Protein AF-V4AVD2-F1 (afdb_monomer_lite)

Secondary structure (DSSP, 8-state):
--B-TTS-B-TT-GGGTTTTSSTTHHHHHHHHHHHHH--SSSTTGGGHHHHHHHHHHHHHTHHHHHHHHHHHHTTSS---

Organism: Lottia gigantea (NCBI:txid225164)

Sequence (80 aa):
GAILENGEINWDCPCMGGFQNGPCGQTFRDSFTCFIQSKVEPKGSDCYEQMREWSQCMKDNAEYYDKLKEKNENNDEDSD

pLDDT: mean 87.9, std 13.6, range [35.81, 97.81]

Radius of gyration: 14.04 Å; chains: 1; bounding box: 33×40×28 Å

Structure (mmCIF, N/CA/C/O backbone):
data_AF-V4AVD2-F1
#
_entry.id   AF-V4AVD2-F1
#
loop_
_atom_site.group_PDB
_atom_site.id
_atom_site.type_symbol
_atom_site.label_atom_id
_atom_site.label_alt_id
_atom_site.label_comp_id
_atom_site.label_asym_id
_atom_site.label_entity_id
_atom_site.label_seq_id
_atom_site.pdbx_PDB_ins_code
_atom_site.Cartn_x
_atom_site.Cartn_y
_atom_site.Cartn_z
_atom_site.occupancy
_atom_site.B_iso_or_equiv
_atom_site.auth_seq_id
_atom_site.auth_comp_id
_atom_site.auth_asym_id
_atom_site.auth_atom_id
_atom_site.pdbx_PDB_model_num
ATOM 1 N N . GLY A 1 1 ? -7.326 13.896 3.506 1.00 78.00 1 GLY A N 1
ATOM 2 C CA . GLY A 1 1 ? -6.443 12.844 4.054 1.00 78.00 1 GLY A CA 1
ATOM 3 C C . GLY A 1 1 ? -6.461 11.632 3.143 1.00 78.00 1 GLY A C 1
ATOM 4 O O . GLY A 1 1 ? -7.110 11.690 2.106 1.00 78.00 1 GLY A O 1
ATOM 5 N N . ALA A 1 2 ? -5.778 10.547 3.519 1.00 84.88 2 ALA A N 1
ATOM 6 C CA . ALA A 1 2 ? -5.755 9.305 2.733 1.00 84.88 2 ALA A CA 1
ATOM 7 C C . ALA A 1 2 ? -7.123 8.591 2.664 1.00 84.88 2 ALA A C 1
ATOM 9 O O . ALA A 1 2 ? -7.336 7.769 1.781 1.00 84.88 2 ALA A O 1
ATOM 10 N N . ILE A 1 3 ? -8.045 8.924 3.575 1.00 91.12 3 ILE A N 1
ATOM 11 C CA . ILE A 1 3 ? -9.415 8.404 3.642 1.00 91.12 3 ILE A CA 1
ATOM 12 C C . ILE A 1 3 ? -10.403 9.566 3.476 1.00 91.12 3 ILE A C 1
ATOM 14 O O . ILE A 1 3 ? -10.194 10.638 4.057 1.00 91.12 3 ILE A O 1
ATOM 18 N N . LEU A 1 4 ? -11.437 9.358 2.661 1.00 90.56 4 LEU A N 1
ATOM 19 C CA . LEU A 1 4 ? -12.554 10.276 2.427 1.00 90.56 4 LEU A CA 1
ATOM 20 C C . LEU A 1 4 ? -13.590 10.195 3.562 1.00 90.56 4 LEU A C 1
ATOM 22 O O . LEU A 1 4 ? -13.609 9.245 4.341 1.00 90.56 4 LEU A O 1
ATOM 26 N N . GLU A 1 5 ? -14.496 11.173 3.639 1.00 90.81 5 GLU A N 1
ATOM 27 C CA . GLU A 1 5 ? -15.544 11.213 4.677 1.00 90.81 5 GLU A CA 1
ATOM 28 C C . GLU A 1 5 ? -16.490 10.002 4.635 1.00 90.81 5 GLU A C 1
ATOM 30 O O . GLU A 1 5 ? -17.021 9.590 5.663 1.00 90.81 5 GLU A O 1
ATOM 35 N N . ASN A 1 6 ? -16.666 9.393 3.461 1.00 89.88 6 ASN A N 1
ATOM 36 C CA . ASN A 1 6 ? -17.472 8.186 3.267 1.00 89.88 6 ASN A CA 1
ATOM 37 C C . ASN A 1 6 ? -16.730 6.877 3.620 1.00 89.88 6 ASN A C 1
ATOM 39 O O . ASN A 1 6 ? -17.319 5.803 3.513 1.00 89.88 6 ASN A O 1
ATOM 43 N N . GLY A 1 7 ? -15.459 6.947 4.035 1.00 87.19 7 GLY A N 1
ATOM 44 C CA . GLY A 1 7 ? -14.629 5.786 4.368 1.00 87.19 7 GLY A CA 1
ATOM 45 C C . GLY A 1 7 ? -13.893 5.153 3.183 1.00 87.19 7 GLY A C 1
ATOM 46 O O . GLY A 1 7 ? -13.165 4.180 3.380 1.00 87.19 7 GLY A O 1
ATOM 47 N N . GLU A 1 8 ? -14.039 5.693 1.971 1.00 90.69 8 GLU A N 1
ATOM 48 C CA . GLU A 1 8 ? -13.281 5.243 0.803 1.00 90.69 8 GLU A CA 1
ATOM 49 C C . GLU A 1 8 ? -11.845 5.777 0.824 1.00 90.69 8 GLU A C 1
ATOM 51 O O . GLU A 1 8 ? -11.537 6.825 1.399 1.00 90.69 8 GLU A O 1
ATOM 56 N N . ILE A 1 9 ? -10.943 5.039 0.183 1.00 92.88 9 ILE A N 1
ATOM 57 C CA . ILE A 1 9 ? -9.536 5.416 0.081 1.00 92.88 9 ILE A CA 1
ATOM 58 C C . ILE A 1 9 ? -9.375 6.454 -1.034 1.00 92.88 9 ILE A C 1
ATOM 60 O O . ILE A 1 9 ? -9.760 6.213 -2.177 1.00 92.88 9 ILE A O 1
ATOM 64 N N . ASN A 1 10 ? -8.765 7.595 -0.711 1.00 91.25 10 ASN A N 1
ATOM 65 C CA . ASN A 1 10 ? -8.426 8.630 -1.683 1.00 91.25 10 ASN A CA 1
ATOM 66 C C . ASN A 1 10 ? -7.090 8.306 -2.372 1.00 91.25 10 ASN A C 1
ATOM 68 O O . ASN A 1 10 ? -6.033 8.756 -1.922 1.00 91.25 10 ASN A O 1
ATOM 72 N N . TRP A 1 11 ? -7.136 7.539 -3.463 1.00 89.75 11 TRP A N 1
ATOM 73 C CA . TRP A 1 11 ? -5.947 7.146 -4.237 1.00 89.75 11 TRP A CA 1
ATOM 74 C C . TRP A 1 11 ? -5.233 8.307 -4.940 1.00 89.75 11 TRP A C 1
ATOM 76 O O . TRP A 1 11 ? -4.072 8.157 -5.330 1.00 89.75 11 TRP A O 1
ATOM 86 N N . ASP A 1 12 ? -5.895 9.458 -5.051 1.00 87.56 12 ASP A N 1
ATOM 87 C CA . ASP A 1 12 ? -5.342 10.677 -5.640 1.00 87.56 12 ASP A CA 1
ATOM 88 C C . ASP A 1 12 ? -4.657 11.569 -4.593 1.00 87.56 12 ASP A C 1
ATOM 90 O O . ASP A 1 12 ? -4.137 12.632 -4.928 1.00 87.56 12 ASP A O 1
ATOM 94 N N . CYS A 1 13 ? -4.631 11.161 -3.314 1.00 85.56 13 CYS A N 1
ATOM 95 C CA . CYS A 1 13 ? -3.954 11.931 -2.276 1.00 85.56 13 CYS A CA 1
ATOM 96 C C . CYS A 1 13 ? -2.442 11.990 -2.552 1.00 85.56 13 CYS A C 1
ATOM 98 O O . CYS A 1 13 ? -1.785 10.943 -2.505 1.00 85.56 13 CYS A O 1
ATOM 100 N N . PRO A 1 14 ? -1.846 13.192 -2.702 1.00 83.44 14 PRO A N 1
ATOM 101 C CA . PRO A 1 14 ? -0.392 13.338 -2.816 1.00 83.44 14 PRO A CA 1
ATOM 102 C C . PRO A 1 14 ? 0.351 12.723 -1.620 1.00 83.44 14 PRO A C 1
ATOM 104 O O . PRO A 1 14 ? 1.454 12.207 -1.758 1.00 83.44 14 PRO A O 1
ATOM 107 N N . CYS A 1 15 ? -0.314 12.673 -0.459 1.00 83.62 15 CYS A N 1
ATOM 108 C CA . CYS A 1 15 ? 0.185 12.061 0.768 1.00 83.62 15 CYS A CA 1
ATOM 109 C C . CYS A 1 15 ? 0.532 10.565 0.661 1.00 83.62 15 CYS A C 1
ATOM 111 O O . CYS A 1 15 ? 1.261 10.058 1.509 1.00 83.62 15 CYS A O 1
ATOM 113 N N . MET A 1 16 ? 0.017 9.841 -0.341 1.00 84.06 16 MET A N 1
ATOM 114 C CA . MET A 1 16 ? 0.362 8.429 -0.551 1.00 84.06 16 MET A CA 1
ATOM 115 C C . MET A 1 16 ? 1.711 8.236 -1.256 1.00 84.06 16 MET A C 1
ATOM 117 O O . MET A 1 16 ? 2.118 7.096 -1.470 1.00 84.06 16 MET A O 1
ATOM 121 N N . GLY A 1 17 ? 2.406 9.314 -1.643 1.00 83.25 17 GLY A N 1
ATOM 122 C CA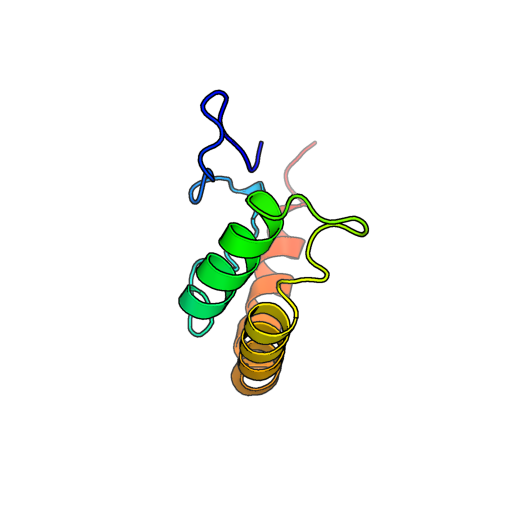 . GLY A 1 17 ? 3.765 9.247 -2.196 1.00 83.25 17 GLY A CA 1
ATOM 123 C C . GLY A 1 17 ? 3.873 8.470 -3.512 1.00 83.25 17 GLY A C 1
ATOM 124 O O . GLY A 1 17 ? 4.959 8.047 -3.899 1.00 83.25 17 GLY A O 1
ATOM 125 N N . GLY A 1 18 ? 2.745 8.229 -4.184 1.00 84.38 18 GLY A N 1
ATOM 126 C CA . GLY A 1 18 ? 2.694 7.492 -5.441 1.00 84.38 18 GLY A CA 1
ATOM 127 C C . GLY A 1 18 ? 2.948 5.988 -5.319 1.00 84.38 18 GLY A C 1
ATOM 128 O O . GLY A 1 18 ? 3.114 5.353 -6.353 1.00 84.38 18 GLY A O 1
ATOM 129 N N . PHE A 1 19 ? 2.946 5.378 -4.126 1.00 86.06 19 PHE A N 1
ATOM 130 C CA . PHE A 1 19 ? 3.145 3.921 -3.987 1.00 86.06 19 PHE A CA 1
ATOM 131 C C . PHE A 1 19 ? 2.053 3.092 -4.676 1.00 86.06 19 PHE A C 1
ATOM 133 O O . PHE A 1 19 ? 2.314 1.986 -5.155 1.00 86.06 19 PHE A O 1
ATOM 140 N N . GLN A 1 20 ? 0.847 3.651 -4.792 1.00 87.81 20 GLN A N 1
ATOM 141 C CA . GLN A 1 20 ? -0.252 3.089 -5.576 1.00 87.81 20 GL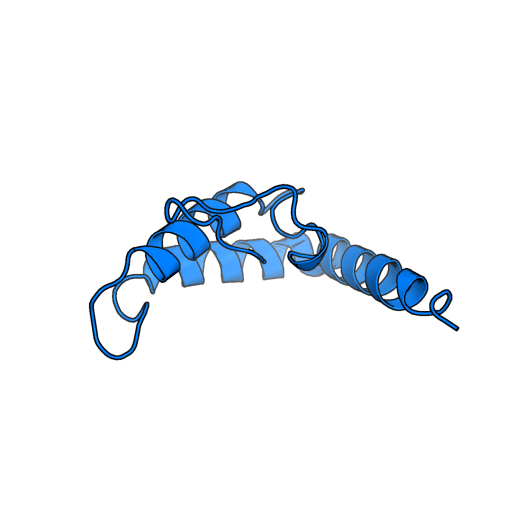N A CA 1
ATOM 142 C C . GLN A 1 20 ? 0.026 3.089 -7.090 1.00 87.81 20 GLN A C 1
ATOM 144 O O . GLN A 1 20 ? -0.624 2.354 -7.838 1.00 87.81 20 GLN A O 1
ATOM 149 N N . ASN A 1 21 ? 1.003 3.874 -7.546 1.00 86.25 21 ASN A N 1
ATOM 150 C CA . ASN A 1 21 ? 1.384 4.027 -8.942 1.00 86.25 21 ASN A CA 1
ATOM 151 C C . ASN A 1 21 ? 2.732 3.332 -9.194 1.00 86.25 21 ASN A C 1
ATOM 153 O O . ASN A 1 21 ? 3.783 3.753 -8.713 1.00 86.25 21 ASN A O 1
ATOM 157 N N . GLY A 1 22 ? 2.717 2.249 -9.970 1.00 89.88 22 GLY A N 1
ATOM 158 C CA . GLY A 1 22 ? 3.932 1.514 -10.324 1.00 89.88 22 GLY A CA 1
ATOM 159 C C . GLY A 1 22 ? 3.770 -0.003 -10.238 1.00 89.88 22 GLY A C 1
ATOM 160 O O . GLY A 1 22 ? 2.643 -0.496 -10.129 1.00 89.88 22 GLY A O 1
ATOM 161 N N . PRO A 1 23 ? 4.887 -0.752 -10.278 1.00 95.44 23 PRO A N 1
ATOM 162 C CA . PRO A 1 23 ? 4.874 -2.207 -10.426 1.00 95.44 23 PRO A CA 1
ATOM 163 C C . PRO A 1 23 ? 4.186 -2.936 -9.263 1.00 95.44 23 PRO A C 1
ATOM 165 O O . PRO A 1 23 ? 3.535 -3.949 -9.492 1.00 95.44 23 PRO A O 1
ATOM 168 N N . CYS A 1 24 ? 4.243 -2.395 -8.040 1.00 96.44 24 CYS A N 1
ATOM 169 C CA . CYS A 1 24 ? 3.586 -2.979 -6.861 1.00 96.44 24 CYS A CA 1
ATOM 170 C C . CYS A 1 24 ? 2.291 -2.271 -6.460 1.00 96.44 24 CYS A C 1
ATOM 172 O O . CYS A 1 24 ? 1.747 -2.544 -5.388 1.00 96.44 24 CYS A O 1
ATOM 174 N N . GLY A 1 25 ? 1.774 -1.379 -7.312 1.00 94.44 25 GLY A N 1
ATOM 175 C CA . GLY A 1 25 ? 0.588 -0.579 -7.007 1.00 94.44 25 GLY A CA 1
ATOM 176 C C . GLY A 1 25 ? -0.646 -1.427 -6.701 1.00 94.44 25 GLY A C 1
ATOM 177 O O . GLY A 1 25 ? -1.436 -1.065 -5.835 1.00 94.44 25 GLY A O 1
ATOM 178 N N . GLN A 1 26 ? -0.786 -2.586 -7.351 1.00 95.56 26 GLN A N 1
ATOM 179 C CA . GLN A 1 26 ? -1.898 -3.498 -7.085 1.00 95.56 26 GLN A CA 1
ATOM 180 C C . GLN A 1 26 ? -1.788 -4.140 -5.698 1.00 95.56 26 GLN A C 1
ATOM 182 O O . GLN A 1 26 ? -2.688 -3.973 -4.883 1.00 95.56 26 GLN A O 1
ATOM 187 N N . THR A 1 27 ? -0.645 -4.757 -5.384 1.00 95.88 27 THR A N 1
ATOM 188 C CA . THR A 1 27 ? -0.398 -5.344 -4.055 1.00 95.88 27 THR A CA 1
ATOM 189 C C . THR A 1 27 ? -0.484 -4.307 -2.933 1.00 95.88 27 THR A C 1
ATOM 191 O O . THR A 1 27 ? -0.979 -4.607 -1.849 1.00 95.88 27 THR A O 1
ATOM 194 N N . PHE A 1 28 ? -0.069 -3.060 -3.196 1.00 95.25 28 PHE A N 1
ATOM 195 C CA . PHE A 1 28 ? -0.238 -1.956 -2.255 1.00 95.25 28 PHE A CA 1
ATOM 196 C C . PHE A 1 28 ? -1.716 -1.637 -2.025 1.00 95.25 28 PHE A C 1
ATOM 198 O O . PHE A 1 28 ? -2.141 -1.549 -0.876 1.00 95.25 28 PHE A O 1
ATOM 205 N N . ARG A 1 29 ? -2.509 -1.493 -3.098 1.00 94.62 29 ARG A N 1
ATOM 206 C CA . ARG A 1 29 ? -3.950 -1.235 -2.987 1.00 94.62 29 ARG A CA 1
ATOM 207 C C . ARG A 1 29 ? -4.656 -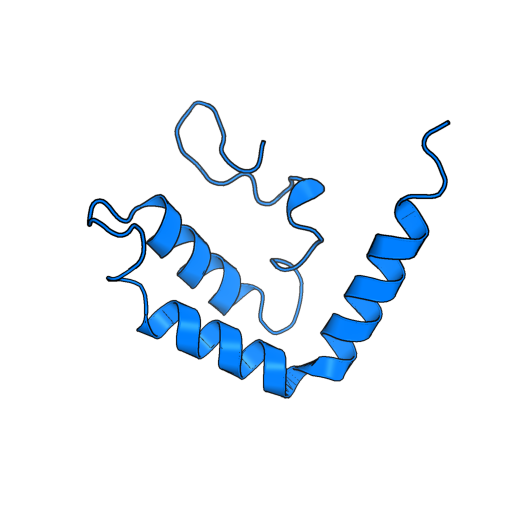2.327 -2.197 1.00 94.62 29 ARG A C 1
ATOM 209 O O . ARG A 1 29 ? -5.456 -2.002 -1.322 1.00 94.62 29 ARG A O 1
ATOM 216 N N . ASP A 1 30 ? -4.326 -3.585 -2.458 1.00 95.31 30 ASP A N 1
ATOM 217 C CA . ASP A 1 30 ? -4.940 -4.734 -1.793 1.00 95.31 30 ASP A CA 1
ATOM 218 C C . ASP A 1 30 ? -4.555 -4.782 -0.305 1.00 95.31 30 ASP A C 1
ATOM 220 O O . ASP A 1 30 ? -5.424 -4.870 0.569 1.00 95.31 30 ASP A O 1
ATOM 224 N N . SER A 1 31 ? -3.267 -4.599 0.008 1.00 95.56 31 SER A N 1
ATOM 225 C CA . SER A 1 31 ? -2.777 -4.531 1.388 1.00 95.56 31 SER A CA 1
ATOM 226 C C . SER A 1 31 ? -3.359 -3.348 2.162 1.00 95.56 31 SER A C 1
ATOM 228 O O . SER A 1 31 ? -3.753 -3.504 3.319 1.00 95.56 31 SER A O 1
ATOM 230 N N . PHE A 1 32 ? -3.415 -2.163 1.553 1.00 94.25 32 PHE A N 1
ATOM 231 C CA . PHE A 1 32 ? -3.915 -0.955 2.202 1.00 94.25 32 PHE A CA 1
ATOM 232 C C . PHE A 1 32 ? -5.435 -1.013 2.387 1.00 94.25 32 PHE A C 1
ATOM 234 O O . PHE A 1 32 ? -5.938 -0.653 3.449 1.00 94.25 32 PHE A O 1
ATOM 241 N N . THR A 1 33 ? -6.166 -1.557 1.411 1.00 94.88 33 THR A N 1
ATOM 242 C CA . THR A 1 33 ? -7.610 -1.811 1.532 1.00 94.88 33 THR A CA 1
ATOM 243 C C . THR A 1 33 ? -7.905 -2.763 2.682 1.00 94.88 33 THR A C 1
ATOM 245 O O . THR A 1 33 ? -8.732 -2.435 3.535 1.00 94.88 33 THR A O 1
ATOM 248 N N . CYS A 1 34 ? -7.185 -3.888 2.763 1.00 96.12 34 CYS A N 1
ATOM 249 C CA . CYS A 1 34 ? -7.324 -4.818 3.880 1.00 96.12 34 CYS A CA 1
ATOM 250 C C . CYS A 1 34 ? -7.050 -4.114 5.215 1.00 96.12 34 CYS A C 1
ATOM 252 O O . CYS A 1 34 ? -7.871 -4.175 6.131 1.00 96.12 34 CYS A O 1
ATOM 254 N N . PHE A 1 35 ? -5.948 -3.360 5.309 1.00 94.75 35 PHE A N 1
ATOM 255 C CA . PHE A 1 35 ? -5.597 -2.639 6.530 1.00 94.75 35 PHE A CA 1
ATOM 256 C C . PHE A 1 35 ? -6.705 -1.677 6.973 1.00 94.75 35 PHE A C 1
ATOM 258 O O . PHE A 1 35 ? -7.067 -1.663 8.147 1.00 94.75 35 PHE A O 1
ATOM 265 N N . ILE A 1 36 ? -7.279 -0.890 6.060 1.00 93.25 36 ILE A N 1
ATOM 266 C CA . ILE A 1 36 ? -8.354 0.058 6.383 1.00 93.25 36 ILE A CA 1
ATOM 267 C C . ILE A 1 36 ? -9.624 -0.660 6.849 1.00 93.25 36 ILE A C 1
ATOM 269 O O . ILE A 1 36 ? -10.247 -0.195 7.809 1.00 93.25 36 ILE A O 1
ATOM 273 N N . GLN A 1 37 ? -9.960 -1.791 6.223 1.00 93.00 37 GLN A N 1
ATOM 274 C CA . GLN A 1 37 ? -11.144 -2.598 6.528 1.00 93.00 37 GLN A CA 1
ATOM 275 C C . GLN A 1 37 ? -10.995 -3.480 7.777 1.00 93.00 37 GLN A C 1
ATOM 277 O O . GLN A 1 37 ? -12.012 -3.851 8.369 1.00 93.00 37 GLN A O 1
ATOM 282 N N . SER A 1 38 ? -9.765 -3.791 8.200 1.00 95.62 38 SER A N 1
ATOM 283 C CA . SER A 1 38 ? -9.486 -4.607 9.382 1.00 95.62 38 SER A CA 1
ATOM 284 C C . SER A 1 38 ? -10.146 -4.027 10.634 1.00 95.62 38 SER A C 1
ATOM 286 O O . SER A 1 38 ? -9.926 -2.868 11.003 1.00 95.62 38 SER A O 1
ATOM 288 N N . LYS A 1 39 ? -10.865 -4.892 11.354 1.00 95.12 39 LYS A N 1
ATOM 289 C CA . LYS A 1 39 ? -11.512 -4.591 12.645 1.00 95.12 39 LYS A CA 1
ATOM 290 C C . LYS A 1 39 ? -10.858 -5.305 13.831 1.00 95.12 39 LYS A C 1
ATOM 292 O O . LYS A 1 39 ? -11.352 -5.189 14.948 1.00 95.12 39 LYS A O 1
ATOM 297 N N . VAL A 1 40 ? -9.794 -6.068 13.585 1.00 95.25 40 VAL A N 1
ATOM 298 C CA . VAL A 1 40 ? -9.067 -6.820 14.615 1.00 95.25 40 VAL A CA 1
ATOM 299 C C . VAL A 1 40 ? -8.058 -5.931 15.343 1.00 95.25 40 VAL A C 1
ATOM 301 O O . VAL A 1 40 ? -7.627 -4.909 14.810 1.00 95.25 40 VAL A O 1
ATOM 304 N N . GLU A 1 41 ? -7.675 -6.320 16.560 1.00 93.81 41 GLU A N 1
ATOM 305 C CA . GLU A 1 41 ? -6.644 -5.647 17.351 1.00 93.81 41 GLU A CA 1
ATOM 306 C C . GLU A 1 41 ? -5.453 -6.601 17.557 1.00 93.81 41 GLU A C 1
ATOM 308 O O . GLU A 1 41 ? -5.637 -7.679 18.127 1.00 93.81 41 GLU A O 1
ATOM 313 N N . PRO A 1 42 ? -4.241 -6.253 17.081 1.00 93.25 42 PRO A N 1
ATOM 314 C CA . PRO A 1 42 ? -3.874 -5.009 16.400 1.00 93.25 42 PRO A CA 1
ATOM 315 C C . PRO A 1 42 ? -4.410 -4.934 14.960 1.00 93.25 42 PRO A C 1
ATOM 317 O O . PRO A 1 42 ? -4.497 -5.948 14.260 1.00 93.25 42 PRO A O 1
ATOM 320 N N . LYS A 1 43 ? -4.742 -3.715 14.513 1.00 94.25 43 LYS A N 1
ATOM 321 C CA . LYS A 1 43 ? -5.295 -3.454 13.175 1.00 94.25 43 LYS A CA 1
ATOM 322 C C . LYS A 1 43 ? -4.351 -3.965 12.084 1.00 94.25 43 LYS A C 1
ATOM 324 O O . LYS A 1 43 ? -3.162 -3.657 12.102 1.00 94.25 43 LYS A O 1
ATOM 329 N N . GLY A 1 44 ? -4.888 -4.731 11.139 1.00 94.25 44 GLY A N 1
ATOM 330 C CA . GLY A 1 44 ? -4.157 -5.311 10.017 1.00 94.25 44 GLY A CA 1
ATOM 331 C C . GLY A 1 44 ? -3.416 -6.606 10.342 1.00 94.25 44 GLY A C 1
ATOM 332 O O . GLY A 1 44 ? -2.690 -7.104 9.484 1.00 94.25 44 GLY A O 1
ATOM 333 N N . SER A 1 45 ? -3.571 -7.170 11.545 1.00 95.50 45 SER A N 1
ATOM 334 C CA . SER A 1 45 ? -2.989 -8.485 11.869 1.00 95.50 45 SER A CA 1
ATOM 335 C C . SER A 1 45 ? -3.553 -9.622 11.009 1.00 95.50 45 SER A C 1
ATOM 337 O O . SER A 1 45 ? -2.859 -10.606 10.762 1.00 95.50 45 SER A O 1
ATOM 339 N N . ASP A 1 46 ? -4.770 -9.460 10.499 1.00 96.69 46 ASP A N 1
ATOM 340 C CA . ASP A 1 46 ? -5.438 -10.323 9.525 1.00 96.69 46 ASP A CA 1
ATOM 341 C C . ASP A 1 46 ? -4.971 -10.101 8.073 1.00 96.69 46 ASP A C 1
ATOM 343 O O . ASP A 1 46 ? -5.227 -10.943 7.217 1.00 96.69 46 ASP A O 1
ATOM 347 N N . CYS A 1 47 ? 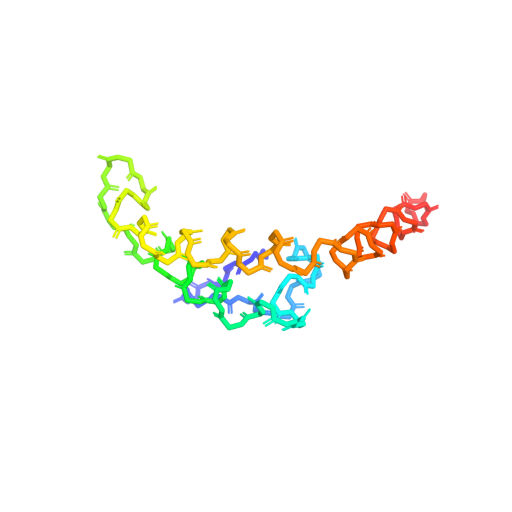-4.227 -9.027 7.796 1.00 97.12 47 CYS A N 1
ATOM 348 C CA . CYS A 1 47 ? -3.767 -8.633 6.457 1.00 97.12 47 CYS A CA 1
ATOM 349 C C . CYS A 1 47 ? -2.312 -9.029 6.158 1.00 97.12 47 CYS A C 1
ATOM 351 O O . CYS A 1 47 ? -1.650 -8.435 5.301 1.00 97.12 47 CYS A O 1
ATOM 353 N N . TYR A 1 48 ? -1.760 -9.982 6.917 1.00 94.81 48 TYR A N 1
ATOM 354 C CA . TYR A 1 48 ? -0.337 -10.326 6.853 1.00 94.81 48 TYR A CA 1
ATOM 355 C C . TYR A 1 48 ? 0.089 -10.844 5.474 1.00 94.81 48 TYR A C 1
ATOM 357 O O . TYR A 1 48 ? 1.194 -10.549 5.020 1.00 94.81 48 TYR A O 1
ATOM 365 N N . GLU A 1 49 ? -0.778 -11.596 4.799 1.00 95.94 49 GLU A N 1
ATOM 366 C CA . GLU A 1 49 ? -0.504 -12.140 3.468 1.00 95.94 49 GLU A CA 1
ATOM 367 C C . GLU A 1 49 ? -0.362 -11.024 2.425 1.00 95.94 49 GLU A C 1
ATOM 369 O O . GLU A 1 49 ? 0.656 -10.950 1.739 1.00 95.94 49 GLU A O 1
ATOM 374 N N . GLN A 1 50 ? -1.300 -10.078 2.398 1.00 96.81 50 GLN A N 1
ATOM 375 C CA . GLN A 1 50 ? -1.276 -8.944 1.474 1.00 96.81 50 GLN A CA 1
ATOM 376 C C . GLN A 1 50 ? -0.075 -8.030 1.753 1.00 96.81 50 GLN A C 1
ATOM 378 O O . GLN A 1 50 ? 0.606 -7.581 0.829 1.00 96.81 50 GLN A O 1
ATOM 383 N N . MET A 1 51 ? 0.249 -7.807 3.034 1.00 94.62 51 MET A N 1
ATOM 384 C CA . MET A 1 51 ? 1.457 -7.068 3.417 1.00 94.62 51 MET A CA 1
ATOM 385 C C . MET A 1 51 ? 2.737 -7.784 2.975 1.00 94.62 51 MET A C 1
ATOM 387 O O . MET A 1 51 ? 3.696 -7.131 2.559 1.00 94.62 51 MET A O 1
ATOM 391 N N . ARG A 1 52 ? 2.774 -9.119 3.051 1.00 96.94 52 ARG A N 1
ATOM 392 C CA . ARG A 1 52 ? 3.911 -9.923 2.584 1.00 96.94 52 ARG A CA 1
ATOM 393 C C . ARG A 1 52 ? 4.092 -9.828 1.078 1.00 96.94 52 ARG A C 1
ATOM 395 O O . ARG A 1 52 ? 5.223 -9.624 0.645 1.00 96.94 52 ARG A O 1
ATOM 402 N N . GLU A 1 53 ? 3.021 -9.955 0.304 1.00 97.38 53 GLU A N 1
ATOM 403 C CA . GLU A 1 53 ? 3.061 -9.830 -1.157 1.00 97.38 53 GLU A CA 1
ATOM 404 C C . GLU A 1 53 ? 3.545 -8.448 -1.583 1.00 97.38 53 GLU A C 1
ATOM 406 O O . GLU A 1 53 ? 4.466 -8.330 -2.394 1.00 97.38 53 GLU A O 1
ATOM 411 N N . TRP A 1 54 ? 2.995 -7.402 -0.966 1.00 96.44 54 TRP A N 1
ATOM 412 C CA . TRP A 1 54 ? 3.446 -6.041 -1.216 1.00 96.44 54 TRP A CA 1
ATOM 413 C C . TRP A 1 54 ? 4.920 -5.855 -0.831 1.00 96.44 54 TRP A C 1
ATOM 415 O O . TRP A 1 54 ? 5.706 -5.356 -1.636 1.00 96.44 54 TRP A O 1
ATOM 425 N N . SER A 1 55 ? 5.335 -6.323 0.351 1.00 96.12 55 SER A N 1
ATOM 426 C CA . SER A 1 55 ? 6.734 -6.249 0.796 1.00 96.12 55 SER A CA 1
ATOM 427 C C . SER A 1 55 ? 7.685 -6.988 -0.146 1.00 96.12 55 SER A C 1
ATOM 429 O O . SER A 1 55 ? 8.780 -6.495 -0.418 1.00 96.12 55 SER A O 1
ATOM 431 N N . GLN A 1 56 ? 7.280 -8.152 -0.654 1.00 97.81 56 GLN A N 1
ATOM 432 C CA . GLN A 1 56 ? 8.074 -8.915 -1.607 1.00 97.81 56 GLN A CA 1
ATOM 433 C C . GLN A 1 56 ? 8.203 -8.163 -2.932 1.00 97.81 56 GLN A C 1
ATOM 435 O O . GLN A 1 56 ? 9.320 -7.956 -3.400 1.00 97.81 56 GLN A O 1
ATOM 440 N N . CYS A 1 57 ? 7.093 -7.657 -3.471 1.00 97.56 57 CYS A N 1
ATOM 441 C CA . CYS A 1 57 ? 7.120 -6.878 -4.702 1.00 97.56 57 CYS A CA 1
ATOM 442 C C . CYS A 1 57 ? 8.023 -5.638 -4.574 1.00 97.56 57 CYS A C 1
ATOM 444 O O . CYS A 1 57 ? 8.809 -5.350 -5.479 1.00 97.56 57 CYS A O 1
ATOM 446 N N . MET A 1 58 ? 7.961 -4.924 -3.443 1.00 95.50 58 MET A N 1
ATOM 447 C CA . MET A 1 58 ? 8.813 -3.757 -3.183 1.00 95.50 58 MET A CA 1
ATOM 448 C C . MET A 1 58 ? 10.302 -4.116 -3.198 1.00 95.50 58 MET A C 1
ATOM 450 O O . MET A 1 58 ? 11.099 -3.356 -3.739 1.00 95.50 58 MET A O 1
ATOM 454 N N . LYS A 1 59 ? 10.681 -5.270 -2.630 1.00 96.38 59 LYS A N 1
ATOM 455 C CA . LYS A 1 59 ? 12.071 -5.756 -2.646 1.00 96.38 59 LYS A CA 1
ATOM 456 C C . LYS A 1 59 ? 12.531 -6.092 -4.059 1.00 96.38 59 LYS A C 1
ATOM 458 O O . LYS A 1 59 ? 13.631 -5.705 -4.438 1.00 96.38 59 LYS A O 1
ATOM 463 N N . ASP A 1 60 ? 11.679 -6.751 -4.838 1.00 97.75 60 ASP A N 1
ATOM 464 C CA . ASP A 1 60 ? 11.991 -7.129 -6.220 1.00 97.75 60 ASP A CA 1
ATOM 465 C C . ASP A 1 60 ? 12.093 -5.904 -7.149 1.00 97.75 60 ASP A C 1
ATOM 467 O O . ASP A 1 60 ? 12.776 -5.949 -8.168 1.00 97.75 60 ASP A O 1
ATOM 471 N N . ASN A 1 61 ? 11.462 -4.786 -6.773 1.00 96.19 61 ASN A N 1
ATOM 472 C CA . ASN A 1 61 ? 11.460 -3.521 -7.513 1.00 96.19 61 ASN A CA 1
ATOM 473 C C . ASN A 1 61 ? 12.174 -2.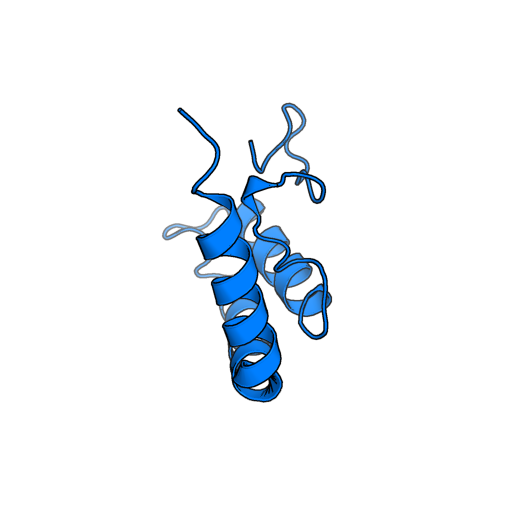386 -6.752 1.00 96.19 61 ASN A C 1
ATOM 475 O O . ASN A 1 61 ? 11.842 -1.214 -6.949 1.00 96.19 61 ASN A O 1
ATOM 479 N N . ALA A 1 62 ? 13.138 -2.711 -5.882 1.00 94.44 62 ALA A N 1
ATOM 480 C CA . ALA A 1 62 ? 13.773 -1.743 -4.983 1.00 94.44 62 ALA A CA 1
ATOM 481 C C . ALA A 1 62 ? 14.322 -0.507 -5.720 1.00 94.44 62 ALA A C 1
ATOM 483 O O . ALA A 1 62 ? 14.052 0.614 -5.306 1.00 94.44 62 ALA A O 1
ATOM 484 N N . GLU A 1 63 ? 14.966 -0.694 -6.879 1.00 95.06 63 GLU A N 1
ATOM 485 C CA . GLU A 1 63 ? 15.512 0.409 -7.685 1.00 95.06 63 GLU A CA 1
ATOM 486 C C . GLU A 1 63 ? 14.441 1.429 -8.123 1.00 95.06 63 GLU A C 1
ATOM 488 O O . GLU A 1 63 ? 14.686 2.636 -8.121 1.00 95.06 63 GLU A O 1
ATOM 493 N N . TYR A 1 64 ? 13.238 0.967 -8.489 1.00 93.75 64 TYR A N 1
ATOM 494 C CA . TYR A 1 64 ? 12.131 1.862 -8.841 1.00 93.75 64 TYR A CA 1
ATOM 495 C C . TYR A 1 64 ? 11.700 2.692 -7.631 1.00 93.75 64 TYR A C 1
ATOM 497 O O . TYR A 1 64 ? 11.489 3.899 -7.747 1.00 93.75 64 TYR A O 1
ATOM 505 N N . TYR A 1 65 ? 11.571 2.045 -6.471 1.00 91.19 65 TYR A N 1
ATOM 506 C CA . TYR A 1 65 ? 11.085 2.689 -5.256 1.00 91.19 65 TYR A CA 1
ATOM 507 C C . TYR A 1 65 ? 12.123 3.590 -4.590 1.00 91.19 65 TYR A C 1
ATOM 509 O O . TYR A 1 65 ? 11.731 4.584 -3.985 1.00 91.19 65 TYR A O 1
ATOM 517 N N . ASP A 1 66 ? 13.416 3.316 -4.746 1.00 92.00 66 ASP A N 1
ATOM 518 C CA . ASP A 1 66 ? 14.481 4.219 -4.305 1.00 92.00 66 ASP A CA 1
ATOM 519 C C . ASP A 1 66 ? 14.478 5.505 -5.145 1.00 92.00 66 ASP A C 1
ATOM 521 O O . ASP A 1 66 ? 14.413 6.599 -4.591 1.00 92.00 66 ASP A O 1
ATOM 525 N N . LYS A 1 67 ? 14.359 5.393 -6.477 1.00 91.38 67 LYS A N 1
ATOM 526 C CA . LYS A 1 67 ? 14.163 6.559 -7.362 1.00 91.38 67 LYS A CA 1
ATOM 527 C C . LYS A 1 67 ? 12.866 7.318 -7.067 1.00 91.38 67 LYS A C 1
ATOM 529 O O . LYS A 1 67 ? 12.809 8.534 -7.240 1.00 91.38 67 LYS A O 1
ATOM 534 N N . LEU A 1 68 ? 11.799 6.614 -6.677 1.00 88.31 68 LEU A N 1
ATOM 535 C CA . LEU A 1 68 ? 10.535 7.243 -6.282 1.00 88.31 68 LEU A CA 1
ATOM 536 C C . LEU A 1 68 ? 10.710 8.062 -4.997 1.00 88.31 68 LEU A C 1
ATOM 538 O O . LEU A 1 68 ? 10.215 9.184 -4.936 1.00 88.31 68 LEU A O 1
ATOM 542 N N . LYS A 1 69 ? 11.436 7.534 -4.003 1.00 86.62 69 LYS A N 1
ATOM 543 C CA . LYS A 1 69 ? 11.761 8.261 -2.767 1.00 86.62 69 LYS A CA 1
ATOM 544 C C . LYS A 1 69 ? 12.605 9.493 -3.046 1.00 86.62 69 LYS A C 1
ATOM 546 O O . LYS A 1 69 ? 12.204 10.565 -2.624 1.00 86.62 69 LYS A O 1
ATOM 551 N N . GLU A 1 70 ? 13.674 9.367 -3.833 1.00 86.94 70 GLU A N 1
ATOM 552 C CA . GLU A 1 70 ? 14.503 10.513 -4.233 1.00 86.94 70 GLU A CA 1
ATOM 553 C C . GLU A 1 70 ? 13.648 11.609 -4.882 1.00 86.94 70 GLU A C 1
ATOM 555 O O . GLU A 1 70 ? 13.749 12.780 -4.530 1.00 86.94 70 GLU A O 1
ATOM 560 N N . LYS A 1 71 ? 12.745 11.253 -5.805 1.00 82.69 71 LYS A N 1
ATOM 561 C CA . LYS A 1 71 ? 11.831 12.232 -6.416 1.00 82.69 71 LYS A CA 1
ATOM 562 C C . LYS A 1 71 ? 10.884 12.877 -5.410 1.00 82.69 71 LYS A C 1
ATOM 564 O O . LYS A 1 71 ? 10.591 14.056 -5.557 1.00 82.69 71 LYS A O 1
ATOM 569 N N . ASN A 1 72 ? 10.374 12.116 -4.448 1.00 79.00 72 ASN A N 1
ATOM 570 C CA . ASN A 1 72 ? 9.451 12.639 -3.446 1.00 79.00 72 ASN A CA 1
ATOM 571 C C . ASN A 1 72 ? 10.170 13.552 -2.438 1.00 79.00 72 ASN A C 1
ATOM 573 O O . ASN A 1 72 ? 9.642 14.612 -2.142 1.00 79.00 72 ASN A O 1
ATOM 577 N N . GLU A 1 73 ? 11.383 13.201 -2.001 1.00 71.00 73 GLU A N 1
ATOM 578 C CA . GLU A 1 73 ? 12.209 14.008 -1.085 1.00 71.00 73 GLU A CA 1
ATOM 579 C C . GLU A 1 73 ? 12.647 15.340 -1.720 1.00 71.00 73 GLU A C 1
ATOM 581 O O . GLU A 1 73 ? 12.674 16.366 -1.051 1.00 71.00 73 GLU A O 1
ATOM 586 N N . ASN A 1 74 ? 12.904 15.362 -3.033 1.00 59.53 74 ASN A N 1
ATOM 587 C CA . ASN A 1 74 ? 13.223 16.598 -3.761 1.00 59.53 74 ASN A CA 1
ATOM 588 C C . ASN A 1 74 ? 12.010 17.533 -3.975 1.00 59.53 74 ASN A C 1
ATOM 590 O O . ASN A 1 74 ? 12.195 18.654 -4.438 1.00 59.53 74 ASN A O 1
ATOM 594 N N . ASN A 1 75 ? 10.777 17.095 -3.685 1.00 54.88 75 ASN A N 1
ATOM 595 C CA . ASN A 1 75 ? 9.575 17.941 -3.771 1.00 54.88 75 ASN A CA 1
ATOM 596 C C . ASN A 1 75 ? 9.202 18.599 -2.427 1.00 54.88 75 ASN A C 1
ATOM 598 O O . ASN A 1 75 ? 8.242 19.365 -2.385 1.00 54.88 75 ASN A O 1
ATOM 602 N N . ASP A 1 76 ? 9.948 18.327 -1.350 1.00 51.00 76 ASP A N 1
ATOM 603 C CA . ASP A 1 76 ? 9.752 18.948 -0.032 1.00 51.00 76 ASP A CA 1
ATOM 604 C C . ASP A 1 76 ? 10.590 20.243 0.154 1.00 51.00 76 ASP A C 1
ATOM 606 O O . ASP A 1 76 ? 10.562 20.838 1.230 1.00 51.00 76 ASP A O 1
ATOM 610 N N . GLU A 1 77 ? 11.308 20.720 -0.880 1.00 47.41 77 GLU A N 1
ATOM 611 C CA . GLU A 1 77 ? 12.108 21.968 -0.846 1.00 47.41 77 GLU A CA 1
ATOM 612 C C . GLU A 1 77 ? 11.366 23.244 -1.323 1.00 47.41 77 GLU A C 1
ATOM 614 O O . GLU A 1 77 ? 11.949 24.321 -1.278 1.00 47.41 77 GLU A O 1
ATOM 619 N N . ASP A 1 78 ? 10.083 23.178 -1.706 1.00 43.28 78 ASP A N 1
ATOM 620 C CA . ASP A 1 78 ? 9.287 24.348 -2.154 1.00 43.28 78 ASP A CA 1
ATOM 621 C C . ASP A 1 78 ? 8.011 24.561 -1.305 1.00 43.28 78 ASP A C 1
ATOM 623 O O . ASP A 1 78 ? 6.891 24.681 -1.810 1.00 43.28 78 ASP A O 1
ATOM 627 N N . SER A 1 79 ? 8.162 24.610 0.020 1.00 43.12 79 SER A N 1
ATOM 628 C CA . SER A 1 79 ? 7.111 25.101 0.923 1.00 43.12 79 SER A CA 1
ATOM 629 C C . SER A 1 79 ? 7.693 26.034 1.994 1.00 43.12 79 SER A C 1
ATOM 631 O O . SER A 1 79 ? 7.607 25.730 3.183 1.00 43.12 79 SER A O 1
ATOM 633 N N . ASP A 1 80 ? 8.267 27.161 1.555 1.00 35.81 80 ASP A N 1
ATOM 634 C CA . ASP A 1 80 ? 8.425 28.395 2.353 1.00 35.81 80 ASP A CA 1
ATOM 635 C C . ASP A 1 80 ? 7.213 29.329 2.148 1.00 35.81 80 ASP A C 1
ATOM 637 O O . ASP A 1 80 ? 6.796 29.529 0.979 1.00 35.81 80 ASP A O 1
#

InterPro domains:
  IPR039289 Mitochondrial intermembrane space import and assembly protein 40 [PTHR21622] (1-77)

Fo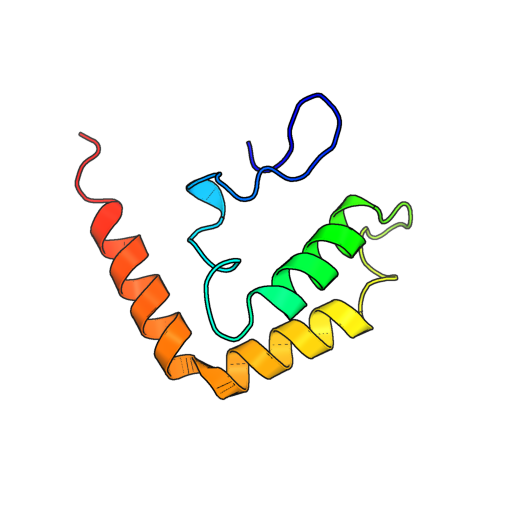ldseek 3Di:
DQADPVRDGDPVPVVVLCLCPDDLVVLVCQLVVQQSVAPDVVGSPVSVVSVVSSVVSCVVVVVVVVVSVVVSVVVVPPDD